Protein AF-A0A2S6R0B7-F1 (afdb_monomer_lite)

Structure (mmCIF, N/CA/C/O backbone):
data_AF-A0A2S6R0B7-F1
#
_entry.id   AF-A0A2S6R0B7-F1
#
loop_
_atom_site.group_PDB
_atom_site.id
_atom_site.type_symbol
_atom_site.label_atom_id
_atom_site.label_alt_id
_atom_site.label_comp_id
_atom_site.label_asym_id
_atom_site.label_entity_id
_atom_site.label_seq_id
_atom_site.pdbx_PDB_ins_code
_atom_site.Cartn_x
_atom_site.Cartn_y
_atom_site.Cartn_z
_atom_site.occupancy
_atom_site.B_iso_or_equiv
_atom_site.auth_seq_id
_atom_site.auth_comp_id
_atom_site.auth_asym_id
_atom_site.auth_atom_id
_atom_site.pdbx_PDB_model_num
ATOM 1 N N . GLU A 1 1 ? 10.083 4.663 6.878 1.00 60.56 1 GLU A N 1
ATOM 2 C CA . GLU A 1 1 ? 9.228 5.169 5.786 1.00 60.56 1 GLU A CA 1
ATOM 3 C C . GLU A 1 1 ? 7.803 5.270 6.299 1.00 60.56 1 GLU A C 1
ATOM 5 O O . GLU A 1 1 ? 7.410 4.406 7.074 1.00 60.56 1 GLU A O 1
ATOM 10 N N . ASP A 1 2 ? 7.068 6.330 5.963 1.00 85.31 2 ASP A N 1
ATOM 11 C CA . ASP A 1 2 ? 5.721 6.547 6.507 1.00 85.31 2 ASP A CA 1
ATOM 12 C C . ASP A 1 2 ? 4.647 6.152 5.482 1.00 85.31 2 ASP A C 1
ATOM 14 O O . ASP A 1 2 ? 4.140 6.973 4.718 1.00 85.31 2 ASP A O 1
ATOM 18 N N . PHE A 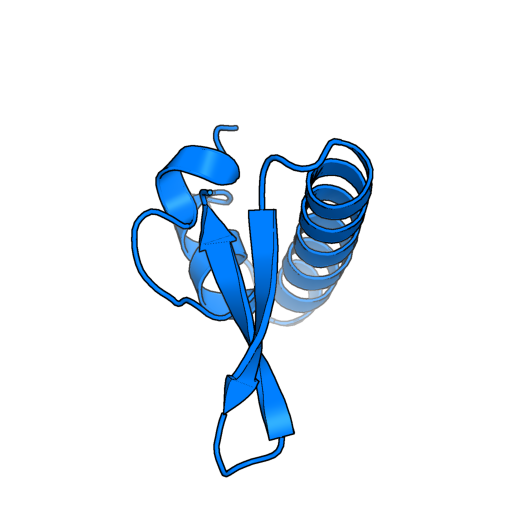1 3 ? 4.340 4.853 5.440 1.00 93.12 3 PHE A N 1
ATOM 19 C CA . PHE A 1 3 ? 3.310 4.285 4.563 1.00 93.12 3 PHE A CA 1
ATOM 20 C C . PHE A 1 3 ? 1.908 4.816 4.883 1.00 93.12 3 PHE A C 1
ATOM 22 O O . PHE A 1 3 ? 1.074 4.897 3.987 1.00 93.12 3 PHE A O 1
ATOM 29 N N . THR A 1 4 ? 1.640 5.191 6.140 1.00 94.31 4 THR A N 1
ATOM 30 C CA . THR A 1 4 ? 0.344 5.760 6.533 1.00 94.31 4 THR A CA 1
ATOM 31 C C . THR A 1 4 ? 0.184 7.159 5.947 1.00 94.31 4 THR A C 1
ATOM 33 O O . THR A 1 4 ? -0.837 7.437 5.327 1.00 94.31 4 THR A O 1
ATOM 36 N N . ALA A 1 5 ? 1.217 8.004 6.044 1.00 94.75 5 ALA A N 1
ATOM 37 C CA . ALA A 1 5 ? 1.202 9.338 5.442 1.00 94.75 5 ALA A CA 1
ATOM 38 C C . ALA A 1 5 ? 1.026 9.301 3.913 1.00 94.75 5 ALA A C 1
ATOM 40 O O . ALA A 1 5 ? 0.324 10.139 3.351 1.00 94.75 5 ALA A O 1
ATOM 41 N N . ALA A 1 6 ? 1.607 8.303 3.239 1.00 95.31 6 ALA A N 1
ATOM 42 C CA . ALA A 1 6 ? 1.431 8.103 1.799 1.00 95.31 6 ALA A CA 1
ATOM 43 C C . ALA A 1 6 ? -0.000 7.680 1.402 1.00 95.31 6 ALA A C 1
ATOM 45 O O . ALA A 1 6 ? -0.334 7.742 0.222 1.00 95.31 6 ALA A O 1
ATOM 46 N N . CYS A 1 7 ? -0.835 7.271 2.367 1.00 97.19 7 CYS A N 1
ATOM 47 C CA . CYS A 1 7 ? -2.229 6.861 2.177 1.00 97.19 7 CYS A CA 1
ATOM 48 C C . CYS A 1 7 ? -3.235 7.898 2.712 1.00 97.19 7 CYS A C 1
ATOM 50 O O . CYS A 1 7 ? -4.342 7.530 3.097 1.00 97.19 7 CYS A O 1
ATOM 52 N N . ALA A 1 8 ? -2.871 9.186 2.776 1.00 95.75 8 ALA A N 1
ATOM 53 C CA . ALA A 1 8 ? -3.782 10.240 3.247 1.00 95.75 8 ALA A CA 1
ATOM 54 C C . ALA A 1 8 ? -5.067 10.352 2.395 1.00 95.75 8 ALA A C 1
ATOM 56 O O . ALA A 1 8 ? -6.132 10.688 2.906 1.00 95.75 8 ALA A O 1
ATOM 57 N N . GLU A 1 9 ? -4.967 10.021 1.107 1.00 96.06 9 GLU A N 1
ATOM 58 C CA . GLU A 1 9 ? -6.087 9.849 0.179 1.00 96.06 9 GLU A CA 1
ATOM 59 C C . GLU A 1 9 ? -6.092 8.407 -0.364 1.00 96.06 9 GLU A C 1
ATOM 61 O O . GLU A 1 9 ? -5.062 7.730 -0.278 1.00 96.06 9 GLU A O 1
ATOM 66 N N . PRO A 1 10 ? -7.208 7.912 -0.936 1.00 97.69 10 PRO A N 1
ATOM 67 C CA . PRO A 1 10 ? -7.249 6.598 -1.574 1.00 97.69 10 PRO A CA 1
ATOM 68 C C . PRO A 1 10 ? -6.219 6.468 -2.704 1.00 97.69 10 PRO A C 1
ATOM 70 O O . PRO A 1 10 ? -6.349 7.083 -3.762 1.00 97.69 10 PRO A O 1
ATOM 73 N N . VAL A 1 11 ? -5.199 5.633 -2.504 1.00 97.88 11 VAL A N 1
ATOM 74 C CA . VAL A 1 11 ? -4.083 5.470 -3.450 1.00 97.88 11 VAL A CA 1
ATOM 75 C C . VAL A 1 11 ? -3.758 4.007 -3.718 1.00 97.88 11 VAL A C 1
ATOM 77 O O . VAL A 1 11 ? -4.010 3.123 -2.907 1.00 97.88 11 VAL A O 1
ATOM 80 N N . THR A 1 12 ? -3.147 3.727 -4.866 1.00 98.06 12 THR A N 1
ATOM 81 C CA . THR A 1 12 ? -2.669 2.375 -5.189 1.00 98.06 12 THR A CA 1
ATOM 82 C C . THR A 1 12 ? -1.348 2.064 -4.483 1.00 98.06 12 THR A C 1
ATOM 84 O O . THR A 1 12 ? -0.540 2.956 -4.218 1.00 98.06 12 THR A O 1
ATOM 87 N N . ALA A 1 13 ? -1.047 0.778 -4.283 1.00 97.06 13 ALA A N 1
ATOM 88 C CA . ALA A 1 13 ? 0.265 0.355 -3.778 1.00 97.06 13 ALA A CA 1
ATOM 89 C C . ALA A 1 13 ? 1.429 0.819 -4.679 1.00 97.06 13 ALA A C 1
ATOM 91 O O . ALA A 1 13 ? 2.512 1.113 -4.185 1.00 97.06 13 ALA A O 1
ATOM 92 N N . LEU A 1 14 ? 1.206 0.946 -5.994 1.00 95.56 14 LEU A N 1
ATOM 93 C CA . LEU A 1 14 ? 2.195 1.502 -6.923 1.00 95.56 14 LEU A CA 1
ATOM 94 C C . LEU A 1 14 ? 2.517 2.967 -6.608 1.00 95.56 14 LEU A C 1
ATOM 96 O O . LEU A 1 14 ? 3.677 3.374 -6.677 1.00 95.56 14 LEU A O 1
ATOM 100 N N . TYR A 1 15 ? 1.496 3.764 -6.291 1.00 95.19 15 TYR A N 1
ATOM 101 C CA . TYR A 1 15 ? 1.678 5.161 -5.915 1.00 95.19 15 TYR A CA 1
ATOM 102 C C . TYR A 1 15 ? 2.477 5.276 -4.614 1.00 95.19 15 TYR A C 1
ATOM 104 O O . TYR A 1 15 ? 3.476 5.992 -4.569 1.00 95.19 15 TYR A O 1
ATOM 112 N N . VAL A 1 16 ? 2.093 4.495 -3.599 1.00 95.62 16 VAL A N 1
ATOM 113 C CA . VAL A 1 16 ? 2.789 4.443 -2.306 1.00 95.62 16 VAL A CA 1
ATOM 114 C C . VAL A 1 16 ? 4.249 4.028 -2.491 1.00 95.62 16 VAL A C 1
ATOM 116 O O . VAL A 1 16 ? 5.141 4.728 -2.017 1.00 95.62 16 VAL A O 1
ATOM 119 N N . ALA A 1 17 ? 4.517 2.972 -3.266 1.00 93.81 17 ALA A N 1
ATOM 120 C CA . ALA A 1 17 ? 5.876 2.526 -3.564 1.00 93.81 17 ALA A CA 1
ATOM 121 C C . ALA A 1 17 ? 6.718 3.649 -4.197 1.00 93.81 17 ALA A C 1
ATOM 123 O O . ALA A 1 17 ? 7.844 3.900 -3.779 1.00 93.81 17 ALA A O 1
ATOM 124 N N . LYS A 1 18 ? 6.169 4.389 -5.169 1.00 91.44 18 LYS A N 1
ATOM 125 C CA . LYS A 1 18 ? 6.878 5.513 -5.807 1.00 91.44 18 LYS A CA 1
ATOM 126 C C . LYS A 1 18 ? 7.150 6.687 -4.862 1.00 91.44 18 LYS A C 1
ATOM 128 O O . LYS A 1 18 ? 8.132 7.397 -5.066 1.00 91.44 18 LYS A O 1
ATOM 133 N N . GLN A 1 19 ? 6.293 6.921 -3.869 1.00 91.12 19 GLN A N 1
ATOM 134 C CA . GLN A 1 19 ? 6.508 7.975 -2.874 1.00 91.12 19 GLN A CA 1
ATOM 135 C C . GLN A 1 19 ? 7.549 7.585 -1.820 1.00 91.12 19 GLN A C 1
ATOM 137 O O . GLN A 1 19 ? 8.373 8.409 -1.413 1.00 91.12 19 GLN A O 1
ATOM 142 N N . VAL A 1 20 ? 7.487 6.333 -1.373 1.00 89.38 20 VAL A N 1
ATOM 143 C CA . VAL A 1 20 ? 8.311 5.790 -0.296 1.00 89.38 20 VAL A CA 1
ATOM 144 C C . VAL A 1 20 ? 9.740 5.530 -0.792 1.00 89.38 20 VAL A C 1
ATOM 146 O O . VAL A 1 20 ? 10.705 6.065 -0.239 1.00 89.38 20 VAL A O 1
ATOM 149 N N . PHE A 1 21 ? 9.878 4.856 -1.935 1.00 86.50 21 PHE A N 1
ATOM 150 C CA . PHE A 1 21 ? 11.166 4.538 -2.544 1.00 86.50 21 PHE A CA 1
ATOM 151 C C . PHE A 1 21 ? 11.620 5.653 -3.502 1.00 86.50 21 PHE A C 1
ATOM 153 O O . PHE A 1 21 ? 11.424 5.599 -4.713 1.00 86.50 21 PHE A O 1
ATOM 160 N N . LYS A 1 22 ? 12.285 6.681 -2.958 1.00 72.00 22 LYS A N 1
ATOM 161 C CA . LYS A 1 22 ? 12.698 7.907 -3.685 1.00 72.00 22 LYS A CA 1
ATOM 162 C C . LYS A 1 22 ? 13.822 7.736 -4.728 1.00 72.00 22 LYS A C 1
ATOM 164 O O . LY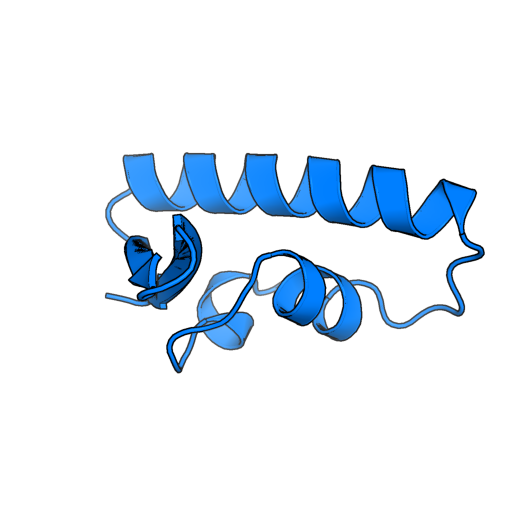S A 1 22 ? 14.216 8.716 -5.362 1.00 72.00 22 LYS A O 1
ATOM 169 N N . ARG A 1 23 ? 14.400 6.539 -4.898 1.00 77.81 23 ARG A N 1
ATOM 170 C CA . ARG A 1 23 ? 15.480 6.278 -5.878 1.00 77.81 23 ARG A CA 1
ATOM 171 C C . ARG A 1 23 ? 14.902 5.837 -7.220 1.00 77.81 23 ARG A C 1
ATOM 173 O O . ARG A 1 23 ? 13.795 5.320 -7.293 1.00 77.81 23 ARG A O 1
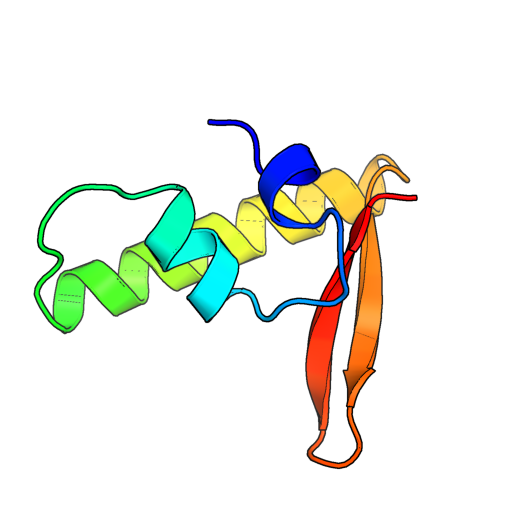ATOM 180 N N . ARG A 1 24 ? 15.666 6.036 -8.300 1.00 69.00 24 ARG A N 1
ATOM 181 C CA . ARG A 1 24 ? 15.275 5.579 -9.638 1.00 69.00 24 ARG A CA 1
ATOM 182 C C . ARG A 1 24 ? 15.281 4.043 -9.646 1.00 69.00 24 ARG A C 1
ATOM 184 O O . ARG A 1 24 ? 16.349 3.449 -9.729 1.00 69.00 24 ARG A O 1
ATOM 191 N N . LEU A 1 25 ? 14.102 3.446 -9.500 1.00 74.94 25 LEU A N 1
ATOM 192 C CA . LEU A 1 25 ? 13.892 2.005 -9.586 1.00 74.94 25 LEU A CA 1
ATOM 193 C C . LEU A 1 25 ? 13.835 1.615 -11.064 1.00 74.94 25 LEU A C 1
ATOM 195 O O . LEU A 1 25 ? 13.023 2.164 -11.815 1.00 74.94 25 LEU A O 1
ATOM 199 N N . ASP A 1 26 ? 14.691 0.693 -11.494 1.00 81.00 26 ASP A N 1
ATOM 200 C CA . ASP A 1 26 ? 14.461 0.004 -12.766 1.00 81.00 26 ASP A CA 1
ATOM 201 C C . ASP A 1 26 ? 13.195 -0.876 -12.683 1.00 81.00 26 ASP A C 1
ATOM 203 O O . ASP A 1 26 ? 12.624 -1.081 -11.608 1.00 81.00 26 ASP A O 1
ATOM 207 N N . SER A 1 27 ? 12.708 -1.380 -13.820 1.00 79.56 27 SER A N 1
ATOM 208 C CA . SER A 1 27 ? 11.450 -2.140 -13.873 1.00 79.56 27 SER A CA 1
ATOM 209 C C . SER A 1 27 ? 11.433 -3.366 -12.952 1.00 79.56 27 SER A C 1
ATOM 211 O O . SER A 1 27 ? 10.386 -3.678 -12.385 1.00 79.56 27 SER A O 1
ATOM 213 N N . THR A 1 28 ? 12.573 -4.036 -12.763 1.00 85.12 28 THR A N 1
ATOM 214 C CA . THR A 1 28 ? 12.691 -5.193 -11.865 1.00 85.12 28 THR A CA 1
ATOM 215 C C . THR A 1 28 ? 12.608 -4.743 -10.409 1.00 85.12 28 THR A C 1
ATOM 217 O O . THR A 1 28 ? 11.852 -5.310 -9.620 1.00 85.12 28 THR A O 1
ATOM 220 N N . GLN A 1 29 ? 13.332 -3.681 -10.053 1.00 88.00 29 GLN A N 1
ATOM 221 C CA . GLN A 1 29 ? 13.299 -3.099 -8.710 1.00 88.00 29 GLN A CA 1
ATOM 222 C C . GLN A 1 29 ? 11.919 -2.546 -8.342 1.00 88.00 29 GLN A C 1
ATOM 224 O O . GLN A 1 29 ? 11.504 -2.644 -7.189 1.00 88.00 29 GLN A O 1
ATOM 229 N N . LEU A 1 30 ? 11.179 -2.014 -9.319 1.00 89.62 30 LEU A N 1
ATOM 230 C CA . LEU A 1 30 ? 9.815 -1.539 -9.111 1.00 89.62 30 LEU A CA 1
ATOM 231 C C . LEU A 1 30 ? 8.879 -2.676 -8.683 1.00 89.62 30 LEU A C 1
ATOM 233 O O . LEU A 1 30 ? 8.061 -2.480 -7.788 1.00 89.62 30 LEU A O 1
ATOM 237 N N . GLY A 1 31 ? 9.022 -3.868 -9.270 1.00 91.25 31 GLY A N 1
ATOM 238 C CA . GLY A 1 31 ? 8.255 -5.046 -8.860 1.00 91.25 31 GLY A CA 1
ATOM 239 C C . GLY A 1 31 ? 8.485 -5.408 -7.390 1.00 91.25 31 GLY A C 1
ATOM 240 O O . GLY A 1 31 ? 7.523 -5.587 -6.642 1.00 91.25 31 GLY A O 1
ATOM 241 N N . PHE A 1 32 ? 9.749 -5.438 -6.954 1.00 92.31 32 PHE A N 1
ATOM 242 C CA . PHE A 1 32 ? 10.099 -5.690 -5.551 1.00 92.31 32 PHE A CA 1
ATOM 243 C C . PHE A 1 32 ? 9.559 -4.609 -4.610 1.00 92.31 32 PHE A C 1
ATOM 245 O O . PHE A 1 32 ? 8.947 -4.935 -3.596 1.00 92.31 32 PHE A O 1
ATOM 252 N N . ALA A 1 33 ? 9.702 -3.336 -4.981 1.00 93.38 33 ALA A N 1
ATOM 253 C CA . ALA A 1 33 ? 9.195 -2.214 -4.197 1.00 93.38 33 ALA A CA 1
ATOM 254 C C . ALA A 1 33 ? 7.669 -2.274 -4.004 1.00 93.38 33 ALA A C 1
ATOM 256 O O . ALA A 1 33 ? 7.164 -1.996 -2.916 1.00 93.38 33 ALA A O 1
ATOM 257 N N . ILE A 1 34 ? 6.917 -2.672 -5.037 1.00 94.88 34 ILE A N 1
ATOM 258 C CA . ILE A 1 34 ? 5.464 -2.867 -4.931 1.00 94.88 34 ILE A CA 1
ATOM 259 C C . ILE A 1 34 ? 5.145 -4.038 -3.998 1.00 94.88 34 ILE A C 1
ATOM 261 O O . ILE A 1 34 ? 4.258 -3.906 -3.158 1.00 94.88 34 ILE A O 1
ATOM 265 N N . ALA A 1 35 ? 5.850 -5.167 -4.121 1.00 95.81 35 ALA A N 1
ATOM 266 C CA . ALA A 1 35 ? 5.618 -6.333 -3.270 1.00 95.81 35 ALA A CA 1
ATOM 267 C C . ALA A 1 35 ? 5.862 -6.014 -1.784 1.00 95.81 35 ALA A C 1
ATOM 269 O O . ALA A 1 35 ? 5.022 -6.328 -0.940 1.00 95.81 35 ALA A O 1
ATOM 270 N N . GLU A 1 36 ? 6.960 -5.320 -1.477 1.00 95.50 36 GLU A N 1
ATOM 271 C CA . GLU A 1 36 ? 7.279 -4.846 -0.126 1.00 95.50 36 GLU A CA 1
ATOM 272 C C . GLU A 1 36 ? 6.230 -3.846 0.381 1.00 95.50 36 GLU A C 1
ATOM 274 O O . GLU A 1 36 ? 5.726 -3.969 1.498 1.00 95.50 36 GLU A O 1
ATOM 279 N N . THR A 1 37 ? 5.798 -2.920 -0.481 1.00 97.00 37 THR A N 1
ATOM 280 C CA . THR A 1 37 ? 4.728 -1.969 -0.156 1.00 97.00 37 THR A CA 1
ATOM 281 C C . THR A 1 37 ? 3.425 -2.680 0.196 1.00 97.00 37 THR A C 1
ATOM 283 O O . THR A 1 37 ? 2.806 -2.361 1.207 1.00 97.00 37 THR A O 1
ATOM 286 N N . VAL A 1 38 ? 3.006 -3.676 -0.589 1.00 97.88 38 VAL A N 1
ATOM 287 C CA . VAL A 1 38 ? 1.795 -4.460 -0.302 1.00 97.88 38 VAL A CA 1
ATOM 288 C C . VAL A 1 38 ? 1.927 -5.217 1.021 1.00 97.88 38 VAL A C 1
ATOM 290 O O . VAL A 1 38 ? 0.957 -5.278 1.777 1.00 97.88 38 VAL A O 1
ATOM 293 N N . ALA A 1 39 ? 3.108 -5.754 1.341 1.00 98.00 39 ALA A N 1
ATOM 294 C CA . ALA A 1 39 ? 3.350 -6.410 2.625 1.00 98.00 39 ALA A CA 1
ATOM 295 C C . ALA A 1 39 ? 3.169 -5.438 3.806 1.00 98.00 39 ALA A C 1
ATOM 297 O O . ALA A 1 39 ? 2.449 -5.758 4.755 1.00 98.00 39 ALA A O 1
ATOM 298 N N . HIS A 1 40 ? 3.731 -4.229 3.720 1.00 97.44 40 HIS A N 1
ATOM 299 C CA . HIS A 1 40 ? 3.553 -3.193 4.742 1.00 97.44 40 HIS A CA 1
ATOM 300 C C . HIS A 1 40 ? 2.105 -2.718 4.866 1.00 97.44 40 HIS A C 1
ATOM 302 O O . HIS A 1 40 ? 1.595 -2.583 5.976 1.00 97.44 40 HIS A O 1
ATOM 308 N N . LEU A 1 41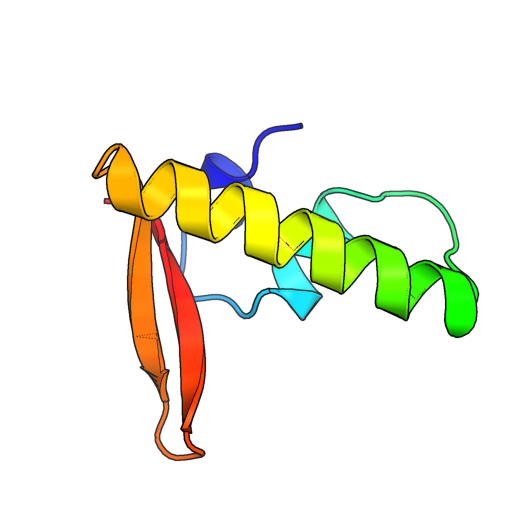 ? 1.416 -2.504 3.745 1.00 98.00 41 LEU A N 1
ATOM 309 C CA . LEU A 1 41 ? 0.010 -2.103 3.753 1.00 98.00 41 LEU A CA 1
ATOM 310 C C . LEU A 1 41 ? -0.874 -3.184 4.390 1.00 98.00 41 LEU A C 1
ATOM 312 O O . LEU A 1 41 ? -1.732 -2.859 5.202 1.00 98.00 41 LEU A O 1
ATOM 316 N N . ASN A 1 42 ? -0.632 -4.466 4.097 1.00 98.31 42 ASN A N 1
ATOM 317 C CA . ASN A 1 42 ? -1.351 -5.572 4.737 1.00 98.31 42 ASN A CA 1
ATOM 318 C C . ASN A 1 42 ? -1.097 -5.634 6.249 1.00 98.31 42 ASN A C 1
ATOM 320 O O . ASN A 1 42 ? -2.039 -5.852 7.007 1.00 98.31 42 ASN A O 1
ATOM 324 N N . TYR A 1 43 ? 0.140 -5.402 6.695 1.00 98.12 43 TYR A N 1
ATOM 325 C CA . TYR A 1 43 ? 0.448 -5.287 8.122 1.00 98.12 43 TYR A CA 1
ATOM 326 C C . TYR A 1 43 ? -0.353 -4.151 8.782 1.00 98.12 43 TYR A C 1
ATOM 328 O O . TYR A 1 43 ? -1.015 -4.365 9.794 1.00 98.12 43 TYR A O 1
ATOM 336 N N . LEU A 1 44 ? -0.379 -2.965 8.167 1.00 97.69 44 LEU A N 1
ATOM 337 C CA . LEU A 1 44 ? -1.109 -1.801 8.684 1.00 97.69 44 LEU A CA 1
ATOM 338 C C . LEU A 1 44 ? -2.635 -1.975 8.661 1.00 97.69 44 LEU A C 1
ATOM 340 O O . LEU A 1 44 ? -3.326 -1.407 9.506 1.00 97.69 44 LEU A O 1
ATOM 344 N N . ILE A 1 45 ? -3.164 -2.765 7.723 1.00 98.25 45 ILE A N 1
ATOM 345 C CA . ILE A 1 45 ? -4.576 -3.170 7.709 1.00 98.25 45 ILE A CA 1
ATOM 346 C C . ILE A 1 45 ? -4.891 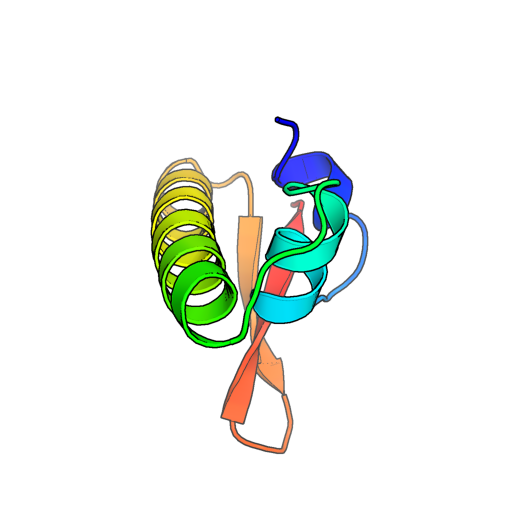-4.033 8.932 1.00 98.25 45 ILE A C 1
ATOM 348 O O . ILE A 1 45 ? -5.896 -3.799 9.598 1.00 98.25 45 ILE A O 1
ATOM 352 N N . VAL A 1 46 ? -4.028 -5.000 9.260 1.00 98.19 46 VAL A N 1
ATOM 353 C CA . VAL A 1 46 ? -4.192 -5.842 10.458 1.00 98.19 46 VAL A CA 1
ATOM 354 C C . VAL A 1 46 ? -4.107 -5.007 11.741 1.00 98.19 46 VAL A C 1
ATOM 356 O O . VAL A 1 46 ? -4.865 -5.255 12.673 1.00 98.19 46 VAL A O 1
ATOM 359 N N . GLU A 1 47 ? -3.254 -3.979 11.777 1.00 97.81 47 GLU A N 1
ATOM 360 C CA . GLU A 1 47 ? -3.206 -3.007 12.883 1.00 97.81 47 GLU A CA 1
ATOM 361 C C . GLU A 1 47 ? -4.404 -2.038 12.924 1.00 97.81 47 GLU A C 1
ATOM 363 O O . GLU A 1 47 ? -4.513 -1.245 13.857 1.00 97.81 47 GLU A O 1
ATOM 368 N N . GLY A 1 48 ? -5.294 -2.053 11.926 1.00 97.75 48 GLY A N 1
ATOM 369 C CA . GLY A 1 48 ? -6.439 -1.142 11.857 1.00 97.75 48 GLY A CA 1
ATOM 370 C C . GLY A 1 48 ? -6.064 0.314 11.560 1.00 97.75 48 GLY A C 1
ATOM 371 O O . GLY A 1 48 ? -6.829 1.218 11.883 1.00 97.75 48 GLY A O 1
ATOM 372 N N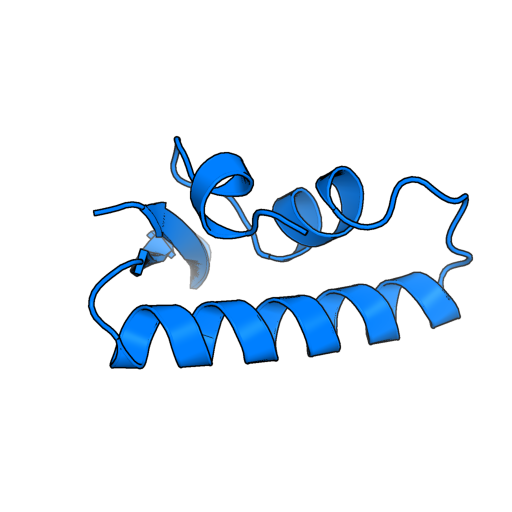 . ARG A 1 49 ? -4.899 0.562 10.951 1.00 97.88 49 ARG A N 1
ATOM 373 C CA . ARG A 1 49 ? -4.408 1.907 10.591 1.00 97.88 49 ARG A CA 1
ATOM 374 C C . ARG A 1 49 ? -4.698 2.294 9.144 1.00 97.88 49 ARG A C 1
ATOM 376 O O . ARG A 1 49 ? -4.666 3.474 8.811 1.00 97.88 49 ARG A O 1
ATOM 383 N N . ILE A 1 50 ? -4.934 1.305 8.286 1.00 98.12 50 ILE A N 1
ATOM 384 C CA . ILE A 1 50 ? -5.268 1.481 6.872 1.00 98.12 50 ILE A CA 1
ATOM 385 C C . ILE A 1 50 ? -6.506 0.649 6.544 1.00 98.12 50 ILE A C 1
ATOM 387 O O . ILE A 1 50 ? -6.629 -0.495 6.981 1.00 98.12 50 ILE A O 1
ATOM 391 N N . ALA A 1 51 ? -7.390 1.199 5.719 1.00 98.25 51 ALA A N 1
ATOM 392 C CA . ALA A 1 51 ? -8.455 0.481 5.040 1.00 98.25 51 ALA A CA 1
ATOM 393 C C . ALA A 1 51 ? -8.087 0.213 3.573 1.00 98.25 51 ALA A C 1
ATOM 395 O O . ALA A 1 51 ? -7.340 0.966 2.944 1.00 98.25 51 ALA A O 1
ATOM 396 N N . ARG A 1 52 ? -8.646 -0.866 3.013 1.00 98.19 52 ARG A N 1
ATOM 397 C CA . ARG A 1 52 ? -8.509 -1.232 1.599 1.00 98.19 52 ARG A CA 1
ATOM 398 C C . ARG A 1 52 ? -9.878 -1.404 0.963 1.00 98.19 52 ARG A C 1
ATOM 400 O O . ARG A 1 52 ? -10.713 -2.125 1.504 1.00 98.19 52 ARG A O 1
ATOM 407 N N . HIS A 1 53 ? -10.068 -0.823 -0.213 1.00 97.62 53 HIS A N 1
ATOM 408 C CA . HIS A 1 53 ? -11.237 -1.056 -1.060 1.00 97.62 53 HIS A CA 1
ATOM 409 C C . HIS A 1 53 ? -10.811 -1.206 -2.521 1.00 97.62 53 HIS A C 1
ATOM 411 O O . HIS A 1 53 ? -9.735 -0.755 -2.902 1.00 97.62 53 HIS A O 1
ATOM 417 N N . ALA A 1 54 ? -11.632 -1.858 -3.337 1.00 97.81 54 ALA A N 1
ATOM 418 C CA . ALA A 1 54 ? -11.397 -1.939 -4.773 1.00 97.81 54 ALA A CA 1
ATOM 419 C C . ALA A 1 54 ? -12.104 -0.780 -5.490 1.00 97.81 54 ALA A C 1
ATOM 421 O O . ALA A 1 54 ? -13.215 -0.413 -5.106 1.00 97.81 54 ALA A O 1
ATOM 422 N N . ASN A 1 55 ? -11.467 -0.212 -6.515 1.00 95.94 55 ASN A N 1
ATOM 423 C CA . ASN A 1 55 ? -12.128 0.705 -7.444 1.00 95.94 55 ASN A CA 1
ATOM 424 C C . ASN A 1 55 ? -13.011 -0.066 -8.454 1.00 95.94 55 ASN A C 1
ATOM 426 O O . ASN A 1 55 ? -13.106 -1.294 -8.402 1.00 95.94 55 ASN A O 1
ATOM 430 N N . GLU A 1 56 ? -13.629 0.652 -9.394 1.00 97.00 56 GLU A N 1
ATOM 431 C CA . GLU A 1 56 ? -14.497 0.076 -10.437 1.00 97.00 56 GLU A CA 1
ATOM 432 C C . GLU A 1 56 ? -13.779 -0.953 -11.334 1.00 97.00 56 GLU A C 1
ATOM 434 O O . GLU A 1 56 ? -14.411 -1.884 -11.828 1.00 97.00 56 GLU A O 1
ATOM 439 N N . ASP A 1 57 ? -12.454 -0.845 -11.477 1.00 96.69 57 ASP A N 1
ATOM 440 C CA . ASP A 1 57 ? -11.611 -1.778 -12.238 1.00 96.69 57 ASP A CA 1
ATOM 441 C C . ASP A 1 57 ? -11.101 -2.970 -11.402 1.00 96.69 57 ASP A C 1
ATOM 443 O O . ASP A 1 57 ? -10.335 -3.801 -11.895 1.00 96.69 57 ASP A O 1
ATOM 447 N N . GLY A 1 58 ? -11.466 -3.057 -10.118 1.00 96.50 58 GLY A N 1
ATOM 448 C CA . GLY A 1 58 ? -10.981 -4.093 -9.202 1.00 96.50 58 GLY A CA 1
ATOM 449 C C . GLY A 1 58 ? -9.584 -3.835 -8.618 1.00 96.50 58 GLY A C 1
ATOM 450 O O . GLY A 1 58 ? -9.012 -4.713 -7.968 1.00 96.50 58 GLY A O 1
ATOM 451 N N . VAL A 1 59 ? -9.014 -2.644 -8.819 1.00 97.19 59 VAL A N 1
ATOM 452 C CA . VAL A 1 59 ? -7.707 -2.254 -8.275 1.00 97.19 59 VAL A CA 1
ATOM 453 C C . VAL A 1 59 ? -7.852 -1.840 -6.816 1.00 97.19 59 VAL A C 1
ATOM 455 O O . VAL A 1 59 ? -8.653 -0.974 -6.474 1.00 97.19 59 VAL A O 1
ATOM 458 N N . ASN A 1 60 ? -7.023 -2.428 -5.952 1.00 98.25 60 ASN A N 1
ATOM 459 C CA . ASN A 1 60 ? -6.981 -2.074 -4.537 1.00 98.25 60 ASN A CA 1
ATOM 460 C C . ASN A 1 60 ? -6.437 -0.653 -4.325 1.00 98.25 60 ASN A C 1
ATOM 462 O O . ASN A 1 60 ? -5.285 -0.357 -4.666 1.00 98.25 60 ASN A O 1
ATOM 466 N N . LEU A 1 61 ? -7.254 0.176 -3.687 1.00 98.38 61 LEU A N 1
ATOM 467 C CA . LEU A 1 61 ? -6.917 1.469 -3.118 1.00 98.38 61 LEU A CA 1
ATOM 468 C C . LEU A 1 61 ? -6.776 1.340 -1.600 1.00 98.38 61 LEU A C 1
ATOM 470 O O . LEU A 1 61 ? -7.534 0.621 -0.947 1.00 98.38 61 LEU A O 1
ATOM 474 N N . TYR A 1 62 ? -5.791 2.040 -1.057 1.00 98.44 62 TYR A N 1
ATOM 475 C CA . TYR A 1 62 ? -5.421 2.048 0.350 1.00 98.44 62 TYR A CA 1
ATOM 476 C C . TYR A 1 62 ? -5.571 3.463 0.889 1.00 98.44 62 TYR A C 1
ATOM 478 O O . TYR A 1 62 ? -5.176 4.420 0.223 1.00 98.44 62 TYR A O 1
ATOM 486 N N . GLN A 1 63 ? -6.138 3.583 2.083 1.00 98.25 63 GLN A N 1
ATOM 487 C CA . GLN A 1 63 ? -6.377 4.861 2.743 1.00 98.25 63 GLN A CA 1
ATOM 488 C C . GLN A 1 63 ? -6.124 4.718 4.245 1.00 98.25 63 GLN A C 1
ATOM 490 O O . GLN A 1 63 ? -6.490 3.701 4.830 1.00 98.25 63 GLN A O 1
ATOM 495 N N . ALA A 1 64 ? -5.488 5.708 4.864 1.00 97.25 64 ALA A N 1
ATOM 496 C CA . ALA A 1 64 ? -5.356 5.789 6.313 1.00 97.25 64 ALA A CA 1
ATOM 497 C C . ALA A 1 64 ? -6.735 5.980 6.971 1.00 97.25 64 ALA A C 1
ATOM 499 O O . ALA A 1 64 ? -7.581 6.691 6.427 1.00 97.25 64 ALA A O 1
ATOM 500 N N . ASN A 1 65 ? -6.945 5.324 8.115 1.00 92.62 65 ASN A N 1
ATOM 501 C CA . ASN A 1 65 ? -8.152 5.488 8.934 1.00 92.62 65 ASN A CA 1
ATOM 502 C C . ASN A 1 65 ? -8.148 6.799 9.726 1.00 92.62 65 ASN A C 1
ATOM 504 O O . ASN A 1 65 ? -7.044 7.260 10.099 1.00 92.62 65 ASN A O 1
#

pLDDT: mean 93.09, std 7.82, range [60.56, 98.44]

Sequence (65 aa):
EDFTAACAEPVTALYVAKQVFKRRLDSTQLGFAIAETVAHLNYLIVEGRIARHANEDGVNLYQAN

Secondary structure (DSSP, 8-state):
--TTGGGSSSEEHHHHHHHH--S---HHHHHHHHHHHHHHHHHHHHTTSEEEEE-TTSPEEEEE-

Foldseek 3Di:
DCLQVQQQDFDALLSSLCVVVVDPQDPVSSVVSSVVSVVVQVVCVVVVQKDWDADPVRGITIHGD

Radius of gyration: 11.32 Å; chains: 1; bounding box: 30×17×27 Å